Protein AF-A0A845HEV1-F1 (afdb_monomer)

Solvent-accessible surface area (backbone atoms only — not comparable to full-atom values): 7297 Å² total; per-residue (Å²): 130,56,74,66,58,52,51,53,51,25,65,57,34,45,71,43,89,50,61,68,54,17,38,50,17,28,46,55,39,30,73,63,63,46,77,79,41,53,64,61,41,53,51,49,51,68,36,74,89,30,64,89,68,30,21,54,40,42,39,26,48,57,63,48,95,53,80,94,38,49,53,61,38,53,47,44,29,73,75,38,50,71,57,21,24,52,22,26,50,48,36,41,59,76,69,63,50,64,59,55,76,67,37,36,56,52,49,53,52,53,51,56,53,47,67,68,41,97,81,52,58,62,69,60,49,55,58,57,46,67,58,66,112

Sequence (133 aa):
MDDEESFSIALIALKSRDAKIRNQAAIDLMDSCSPMAVAPLVAAIEEVENRGARGTLIYALSGFDCSSRFAQIFRWATEGGFEASCGAISILREQNLKPSKEERAECLVLLSQLRSQTECDDDLIDELSSFIE

Organism: NCBI:txid2692166

Nearest PDB structures (foldseek):
  6veh-assembly1_A  TM=6.385E-01  e=6.163E-02  synthetic construct
  5d08-assembly2_B  TM=7.871E-01  e=6.221E+00  Bacillus subtilis subsp. subtilis str. 168
  7mc4-assembly1_A  TM=6.655E-01  e=5.369E+00  Synechococcus sp. A15-62
  5t8y-assembly2_B  TM=5.728E-01  e=3.625E+00  Bacillus subtilis subsp. subtilis str. 168

Mean predicted aligned error: 3.18 Å

Structure (mmCIF, N/CA/C/O backbone):
data_AF-A0A845HEV1-F1
#
_entry.id   AF-A0A845HEV1-F1
#
loop_
_atom_site.group_PDB
_atom_site.id
_atom_site.type_symbol
_atom_site.label_atom_id
_atom_site.label_alt_id
_atom_site.label_comp_id
_atom_site.label_asym_id
_atom_site.label_entity_id
_atom_site.label_seq_id
_atom_site.pdbx_PDB_ins_code
_atom_site.Cartn_x
_atom_site.Cartn_y
_atom_site.Cartn_z
_atom_site.occupancy
_atom_site.B_iso_or_equiv
_atom_site.auth_seq_id
_atom_site.auth_comp_id
_atom_site.auth_asym_id
_atom_site.auth_atom_id
_atom_site.pdbx_PDB_model_num
ATOM 1 N N . MET A 1 1 ? 12.590 -0.889 -28.523 1.00 61.31 1 MET A N 1
ATOM 2 C CA . MET A 1 1 ? 12.328 -1.616 -27.280 1.00 61.31 1 MET A CA 1
ATOM 3 C C . MET A 1 1 ? 10.890 -2.042 -27.375 1.00 61.31 1 MET A C 1
ATOM 5 O O . MET A 1 1 ? 10.041 -1.181 -27.584 1.00 61.31 1 MET A O 1
ATOM 9 N N . ASP A 1 2 ? 10.659 -3.343 -27.433 1.00 83.62 2 ASP A N 1
ATOM 10 C CA . ASP A 1 2 ? 9.304 -3.876 -27.364 1.00 83.62 2 ASP A CA 1
ATOM 11 C C . ASP A 1 2 ? 8.794 -3.813 -25.910 1.00 83.62 2 ASP A C 1
ATOM 13 O O . ASP A 1 2 ? 9.551 -3.537 -24.967 1.00 83.62 2 ASP A O 1
ATOM 17 N N . ASP A 1 3 ? 7.483 -3.980 -25.735 1.00 83.25 3 ASP A N 1
ATOM 18 C CA . ASP A 1 3 ? 6.836 -3.858 -24.423 1.00 83.25 3 ASP A CA 1
ATOM 19 C C . ASP A 1 3 ? 7.316 -4.957 -23.453 1.00 83.25 3 ASP A C 1
ATOM 21 O O . ASP A 1 3 ? 7.407 -4.737 -22.246 1.00 83.25 3 ASP A O 1
ATOM 25 N N . GLU A 1 4 ? 7.697 -6.125 -23.979 1.00 89.31 4 GLU A N 1
ATOM 26 C CA . GLU A 1 4 ? 8.193 -7.266 -23.202 1.00 89.31 4 GLU A CA 1
ATOM 27 C C . GLU A 1 4 ? 9.608 -7.024 -22.642 1.00 89.31 4 GLU A C 1
ATOM 29 O O . GLU A 1 4 ? 9.879 -7.314 -21.469 1.00 89.31 4 GLU A O 1
ATOM 34 N N . GLU A 1 5 ? 10.505 -6.435 -23.438 1.00 92.00 5 GLU A N 1
ATOM 35 C CA . GLU A 1 5 ? 11.832 -5.999 -23.000 1.00 92.00 5 GLU A CA 1
ATOM 36 C C . GLU A 1 5 ? 11.721 -4.894 -21.942 1.00 92.00 5 GLU A C 1
ATOM 38 O O . GLU A 1 5 ? 12.363 -4.986 -20.893 1.00 92.00 5 GLU A O 1
ATOM 43 N N . SER A 1 6 ? 10.848 -3.900 -22.159 1.00 93.25 6 SER A N 1
ATOM 44 C CA . SER A 1 6 ? 10.589 -2.825 -21.183 1.00 93.25 6 SER A CA 1
ATOM 45 C C . SER A 1 6 ? 10.107 -3.385 -19.843 1.00 93.25 6 SER A C 1
ATOM 47 O O . SER A 1 6 ? 10.642 -3.040 -18.787 1.00 93.25 6 SER A O 1
ATOM 49 N N . PHE A 1 7 ? 9.142 -4.309 -19.882 1.00 95.81 7 PHE A N 1
ATOM 50 C CA . PHE A 1 7 ? 8.609 -4.963 -18.690 1.00 95.81 7 PHE A CA 1
ATOM 51 C C . PHE A 1 7 ? 9.693 -5.748 -17.939 1.00 95.81 7 PHE A C 1
ATOM 53 O O . PHE A 1 7 ? 9.828 -5.641 -16.718 1.00 95.81 7 PHE A O 1
ATOM 60 N N . SER A 1 8 ? 10.523 -6.491 -18.671 1.00 96.81 8 SER A N 1
ATOM 61 C CA . SER A 1 8 ? 11.629 -7.266 -18.101 1.00 96.81 8 SER A CA 1
ATOM 62 C C . SER A 1 8 ? 12.686 -6.374 -17.442 1.00 96.81 8 SER A C 1
ATOM 64 O O . SER A 1 8 ? 13.175 -6.690 -16.354 1.00 96.81 8 SER A O 1
ATOM 66 N N . ILE A 1 9 ? 13.014 -5.235 -18.060 1.00 97.25 9 ILE A N 1
ATOM 67 C CA . ILE A 1 9 ? 13.922 -4.233 -17.489 1.00 97.25 9 ILE A CA 1
ATOM 68 C C . ILE A 1 9 ? 13.340 -3.661 -16.194 1.00 97.25 9 ILE A C 1
ATOM 70 O O . ILE A 1 9 ? 14.057 -3.585 -15.192 1.00 97.25 9 ILE A O 1
ATOM 74 N N . ALA A 1 10 ? 12.048 -3.326 -16.173 1.00 98.00 10 ALA A N 1
ATOM 75 C CA . ALA A 1 10 ? 11.386 -2.812 -14.979 1.00 98.00 10 ALA A CA 1
ATOM 76 C C . ALA A 1 10 ? 11.404 -3.839 -13.828 1.00 98.00 10 ALA A C 1
ATOM 78 O O . ALA A 1 10 ? 11.746 -3.496 -12.696 1.00 98.00 10 ALA A O 1
ATOM 79 N N . LEU A 1 11 ? 11.171 -5.128 -14.106 1.00 98.25 11 LEU A N 1
ATOM 80 C CA . LEU A 1 11 ? 11.286 -6.192 -13.096 1.00 98.25 11 LEU A CA 1
ATOM 81 C C . LEU A 1 11 ? 12.689 -6.296 -12.477 1.00 98.25 11 LEU A C 1
ATOM 83 O O . LEU A 1 11 ? 12.828 -6.590 -11.286 1.00 98.25 11 LEU A O 1
ATOM 87 N N . ILE A 1 12 ? 13.738 -6.073 -13.271 1.00 98.00 12 ILE A N 1
ATOM 88 C CA . ILE A 1 12 ? 15.122 -6.058 -12.780 1.00 98.00 12 ILE A CA 1
ATOM 89 C C . ILE A 1 12 ? 15.368 -4.794 -11.947 1.00 98.00 12 ILE A C 1
ATOM 91 O O . ILE A 1 12 ? 15.906 -4.879 -10.840 1.00 98.00 12 ILE A O 1
ATOM 95 N N . ALA A 1 13 ? 14.947 -3.633 -12.449 1.00 98.19 13 ALA A N 1
ATOM 96 C CA . ALA A 1 13 ? 15.130 -2.336 -11.803 1.00 98.19 13 ALA A CA 1
ATOM 97 C C . ALA A 1 13 ? 14.370 -2.213 -10.469 1.00 98.19 13 ALA A C 1
ATOM 99 O O . ALA A 1 13 ? 14.851 -1.544 -9.552 1.00 98.19 13 ALA A O 1
ATOM 100 N N . LEU A 1 14 ? 13.257 -2.936 -10.305 1.00 98.19 14 LEU A N 1
ATOM 101 C CA . LEU A 1 14 ? 12.502 -3.022 -9.051 1.00 98.19 14 LEU A CA 1
ATOM 102 C C . LEU A 1 14 ? 13.347 -3.559 -7.875 1.00 98.19 14 LEU A C 1
ATOM 104 O O . LEU A 1 14 ? 13.062 -3.282 -6.713 1.00 98.19 14 LEU A O 1
ATOM 108 N N . LYS A 1 15 ? 14.428 -4.293 -8.159 1.00 97.19 15 LYS A N 1
ATOM 109 C CA . LYS A 1 15 ? 15.360 -4.821 -7.146 1.00 97.19 15 LYS A CA 1
ATOM 110 C C . LYS A 1 15 ? 16.510 -3.861 -6.822 1.00 97.19 15 LYS A C 1
ATOM 112 O O . LYS A 1 15 ? 17.428 -4.221 -6.085 1.00 97.19 15 LYS A O 1
ATOM 117 N N . SER A 1 16 ? 16.505 -2.656 -7.391 1.00 97.25 16 SER A N 1
ATOM 118 C CA . SER A 1 16 ? 17.551 -1.666 -7.151 1.00 97.25 16 SER A CA 1
ATOM 119 C C . SER A 1 16 ? 17.556 -1.185 -5.698 1.00 97.25 16 SER A C 1
ATOM 121 O O . SER A 1 16 ? 16.513 -0.921 -5.093 1.00 97.25 16 SER A O 1
ATOM 123 N N . ARG A 1 17 ? 18.766 -0.998 -5.157 1.00 95.12 17 ARG A N 1
ATOM 124 C CA . ARG A 1 17 ? 18.979 -0.320 -3.868 1.00 95.12 17 ARG A CA 1
ATOM 125 C C . ARG A 1 17 ? 18.720 1.183 -3.953 1.00 95.12 17 ARG A C 1
ATOM 127 O O . ARG A 1 17 ? 18.468 1.812 -2.931 1.00 95.12 17 ARG A O 1
ATOM 134 N N . ASP A 1 18 ? 18.783 1.756 -5.154 1.00 96.62 18 ASP A N 1
ATOM 135 C CA . ASP A 1 18 ? 18.407 3.146 -5.376 1.00 96.62 18 ASP A CA 1
ATOM 136 C C . ASP A 1 18 ? 16.880 3.254 -5.444 1.00 96.62 18 ASP A C 1
ATOM 138 O O . ASP A 1 18 ? 16.244 2.753 -6.377 1.00 96.62 18 ASP A O 1
ATOM 142 N N . ALA A 1 19 ? 16.303 3.935 -4.453 1.00 95.81 19 ALA A N 1
ATOM 143 C CA . ALA A 1 19 ? 14.867 4.151 -4.361 1.00 95.81 19 ALA A CA 1
ATOM 144 C C . ALA A 1 19 ? 14.294 4.872 -5.586 1.00 95.81 19 ALA A C 1
ATOM 146 O O . ALA A 1 19 ? 13.174 4.572 -5.973 1.00 95.81 19 ALA A O 1
ATOM 147 N N . LYS A 1 20 ? 15.043 5.765 -6.248 1.00 96.88 20 LYS A N 1
ATOM 148 C CA . LYS A 1 20 ? 14.554 6.458 -7.451 1.00 96.88 20 LYS A CA 1
ATOM 149 C C . LYS A 1 20 ? 14.383 5.495 -8.618 1.00 96.88 20 LYS A C 1
ATOM 151 O O . LYS A 1 20 ? 13.350 5.520 -9.277 1.00 96.88 20 LYS A O 1
ATOM 156 N N . ILE A 1 21 ? 15.374 4.629 -8.838 1.00 98.12 21 ILE A N 1
ATOM 157 C CA . ILE A 1 21 ? 15.330 3.602 -9.891 1.00 98.12 21 ILE A CA 1
ATOM 158 C C . ILE A 1 21 ? 14.185 2.628 -9.615 1.00 98.12 21 ILE A C 1
ATOM 160 O O . ILE A 1 21 ? 13.399 2.326 -10.507 1.00 98.12 21 ILE A O 1
ATOM 164 N N . ARG A 1 22 ? 14.065 2.174 -8.366 1.00 98.12 22 ARG A N 1
A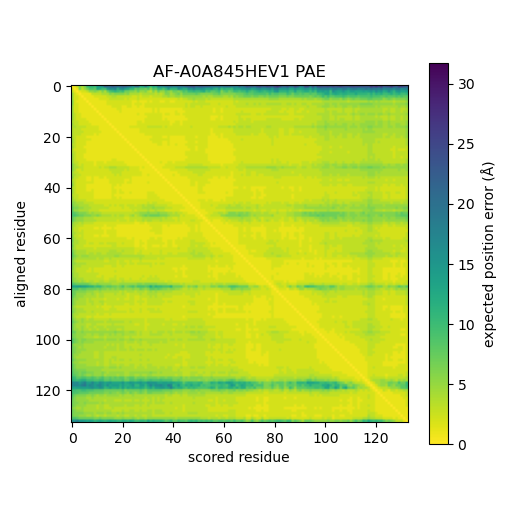TOM 165 C CA . ARG A 1 22 ? 13.006 1.254 -7.958 1.00 98.12 22 ARG A CA 1
ATOM 166 C C . ARG A 1 22 ? 11.610 1.877 -8.076 1.00 98.12 22 ARG A C 1
ATOM 168 O O . ARG A 1 22 ? 10.688 1.209 -8.531 1.00 98.12 22 ARG A O 1
ATOM 175 N N . ASN A 1 23 ? 11.453 3.140 -7.686 1.00 97.69 23 ASN A N 1
ATOM 176 C CA . ASN A 1 23 ? 10.186 3.861 -7.791 1.00 97.69 23 ASN A CA 1
ATOM 177 C C . ASN A 1 23 ? 9.776 4.043 -9.253 1.00 97.69 23 ASN A C 1
ATOM 179 O O . ASN A 1 23 ? 8.626 3.776 -9.579 1.00 97.69 23 ASN A O 1
ATOM 183 N N . GLN A 1 24 ? 10.710 4.426 -10.132 1.00 98.25 24 GLN A N 1
ATOM 184 C CA . GLN A 1 24 ? 10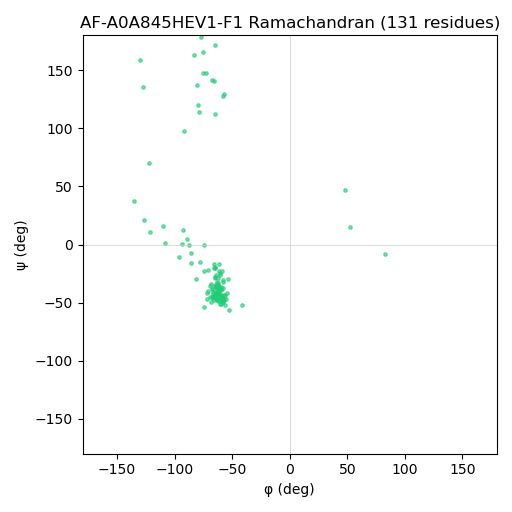.431 4.514 -11.566 1.00 98.25 24 GLN A CA 1
ATOM 185 C C . GLN A 1 24 ? 10.001 3.156 -12.125 1.00 98.25 24 GLN A C 1
ATOM 187 O O . GLN A 1 24 ? 8.973 3.069 -12.782 1.00 98.25 24 GLN A O 1
ATOM 192 N N . ALA A 1 25 ? 10.716 2.087 -11.770 1.00 98.44 25 ALA A N 1
ATOM 193 C CA . ALA A 1 25 ? 10.363 0.737 -12.188 1.00 98.44 25 ALA A CA 1
ATOM 194 C C . ALA A 1 25 ? 8.951 0.323 -11.742 1.00 98.44 25 ALA A C 1
ATOM 196 O O . ALA A 1 25 ? 8.243 -0.346 -12.485 1.00 98.44 25 ALA A O 1
ATOM 197 N N . ALA A 1 26 ? 8.519 0.721 -10.543 1.00 98.38 26 ALA A N 1
ATOM 198 C CA . ALA A 1 26 ? 7.168 0.435 -10.070 1.00 98.38 26 ALA A CA 1
ATOM 199 C C . ALA A 1 26 ? 6.090 1.169 -10.882 1.00 98.38 26 ALA A C 1
ATOM 201 O O . ALA A 1 26 ? 5.051 0.577 -11.168 1.00 98.38 26 ALA A O 1
ATOM 202 N N . ILE A 1 27 ? 6.351 2.415 -11.289 1.00 98.12 27 ILE A N 1
ATOM 203 C CA . ILE A 1 27 ? 5.463 3.167 -12.186 1.00 98.12 27 ILE A CA 1
ATOM 204 C C . ILE A 1 27 ? 5.427 2.524 -13.575 1.00 98.12 27 ILE A C 1
ATOM 206 O O . ILE A 1 27 ? 4.345 2.260 -14.081 1.00 98.12 27 ILE A O 1
ATOM 210 N N . ASP A 1 28 ? 6.581 2.165 -14.143 1.00 97.75 28 ASP A N 1
ATOM 211 C CA . ASP A 1 28 ? 6.645 1.502 -15.453 1.00 97.75 28 ASP A CA 1
ATOM 212 C C . ASP A 1 28 ? 5.870 0.165 -15.446 1.00 97.75 28 ASP A C 1
ATOM 214 O O . ASP A 1 28 ? 5.175 -0.184 -16.401 1.00 97.75 28 ASP A O 1
ATOM 218 N N . LEU A 1 29 ? 5.947 -0.585 -14.338 1.00 98.31 29 LEU A N 1
ATOM 219 C CA . LEU A 1 29 ? 5.169 -1.809 -14.144 1.00 98.31 29 LEU A CA 1
ATOM 220 C C . LEU A 1 29 ? 3.666 -1.529 -14.034 1.00 98.31 29 LEU A C 1
ATOM 222 O O . LEU A 1 29 ? 2.884 -2.283 -14.611 1.00 98.31 29 LEU A O 1
ATOM 226 N N . MET A 1 30 ? 3.257 -0.474 -13.328 1.00 97.12 30 MET A N 1
ATOM 227 C CA . MET A 1 30 ? 1.857 -0.041 -13.255 1.00 97.12 30 MET A CA 1
ATOM 228 C C . MET A 1 30 ? 1.316 0.322 -14.644 1.00 97.12 30 MET A C 1
ATOM 230 O O . MET A 1 30 ? 0.277 -0.200 -15.042 1.00 97.12 30 MET A O 1
ATOM 234 N N . ASP A 1 31 ? 2.056 1.129 -15.407 1.00 96.56 31 ASP A N 1
ATOM 235 C CA . ASP A 1 31 ? 1.680 1.579 -16.753 1.00 96.56 31 ASP A CA 1
ATOM 236 C C . ASP A 1 31 ? 1.584 0.421 -17.759 1.00 96.56 31 ASP A C 1
ATOM 238 O O . ASP A 1 31 ? 0.815 0.484 -18.719 1.00 96.56 31 ASP A O 1
ATOM 242 N N . SER A 1 32 ? 2.319 -0.672 -17.523 1.00 95.25 32 SER A N 1
ATOM 243 C CA . SER A 1 32 ? 2.211 -1.886 -18.339 1.00 95.25 32 SER A CA 1
ATOM 244 C C . SER A 1 32 ? 0.853 -2.590 -18.214 1.00 95.25 32 SER A C 1
ATOM 246 O O . SER A 1 32 ? 0.523 -3.426 -19.057 1.00 95.25 32 SER A O 1
ATOM 248 N N . CYS A 1 33 ? 0.090 -2.319 -17.143 1.00 93.25 33 CYS A N 1
ATOM 249 C CA . CYS A 1 33 ? -1.167 -2.991 -16.790 1.00 93.25 33 CYS A CA 1
ATOM 250 C C . CYS A 1 33 ? -1.077 -4.533 -16.739 1.00 93.25 33 CYS A C 1
ATOM 252 O O . CYS A 1 33 ? -2.099 -5.226 -16.742 1.00 93.25 33 CYS A O 1
ATOM 254 N N . SER A 1 34 ? 0.133 -5.100 -16.702 1.00 95.62 34 SER A N 1
ATOM 255 C CA . SER A 1 34 ? 0.332 -6.545 -16.727 1.00 95.62 34 SER A CA 1
ATOM 256 C C . SER A 1 34 ? 0.102 -7.13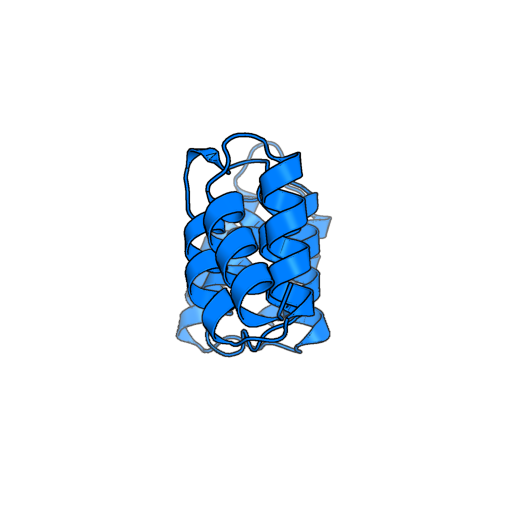4 -15.335 1.00 95.62 34 SER A C 1
ATOM 258 O O . SER A 1 34 ? 0.858 -6.822 -14.412 1.00 95.62 34 SER A O 1
ATOM 260 N N . PRO A 1 35 ? -0.857 -8.061 -15.144 1.00 94.94 35 PRO A N 1
ATOM 261 C CA . PRO A 1 35 ? -1.114 -8.663 -13.832 1.00 94.94 35 PRO A CA 1
ATOM 262 C C . PRO A 1 35 ? 0.100 -9.429 -13.279 1.00 94.94 35 PRO A C 1
ATOM 264 O O . PRO A 1 35 ? 0.185 -9.679 -12.076 1.00 94.94 35 PRO A O 1
ATOM 267 N N . MET A 1 36 ? 1.079 -9.762 -14.129 1.00 96.19 36 MET A N 1
ATOM 268 C CA . MET A 1 36 ? 2.34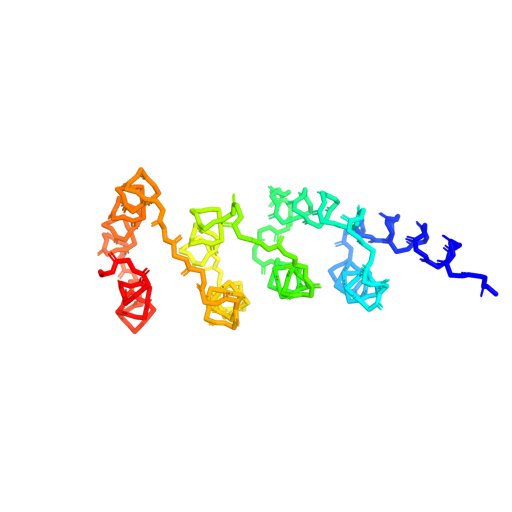6 -10.363 -13.710 1.00 96.19 36 MET A CA 1
ATOM 269 C C . MET A 1 36 ? 3.205 -9.427 -12.845 1.00 96.19 36 MET A C 1
ATOM 271 O O . MET A 1 36 ? 4.099 -9.914 -12.157 1.00 96.19 36 MET A O 1
ATOM 275 N N . ALA A 1 37 ? 2.937 -8.117 -12.838 1.00 97.69 37 ALA A N 1
ATOM 276 C CA . ALA A 1 37 ? 3.630 -7.142 -11.997 1.00 97.69 37 ALA A CA 1
ATOM 277 C C . ALA A 1 37 ? 3.220 -7.204 -10.517 1.00 97.69 37 ALA A C 1
ATOM 279 O O . ALA A 1 37 ? 4.009 -6.813 -9.657 1.00 97.69 37 ALA A O 1
ATOM 280 N N . VAL A 1 38 ? 2.030 -7.731 -10.199 1.00 97.62 38 VAL A N 1
ATOM 281 C CA . VAL A 1 38 ? 1.490 -7.719 -8.829 1.00 97.62 38 VAL A CA 1
ATOM 282 C C . VAL A 1 38 ? 2.412 -8.451 -7.859 1.00 97.62 38 VAL A C 1
ATOM 284 O O . VAL A 1 38 ? 2.779 -7.902 -6.826 1.00 97.62 38 VAL A O 1
ATOM 287 N N . ALA A 1 39 ? 2.815 -9.684 -8.174 1.00 97.31 39 ALA A N 1
ATOM 288 C CA . ALA A 1 39 ? 3.653 -10.467 -7.266 1.00 97.31 39 ALA A CA 1
ATOM 289 C C . ALA A 1 39 ? 5.048 -9.836 -7.034 1.00 97.31 39 ALA A C 1
ATOM 291 O O . ALA A 1 39 ? 5.442 -9.715 -5.874 1.00 97.31 39 ALA A O 1
ATOM 292 N N . PRO A 1 40 ? 5.777 -9.372 -8.070 1.00 98.06 40 PRO A N 1
ATOM 293 C CA . PRO A 1 40 ? 7.008 -8.600 -7.898 1.00 98.06 40 PRO A CA 1
ATOM 294 C C . PRO A 1 40 ? 6.841 -7.321 -7.069 1.00 98.06 40 PRO A C 1
ATOM 296 O O . PRO A 1 40 ? 7.673 -7.059 -6.202 1.00 98.06 40 PRO A O 1
ATOM 299 N N . LEU A 1 41 ? 5.775 -6.546 -7.300 1.00 98.31 41 LEU A N 1
ATOM 300 C CA . LEU A 1 41 ? 5.489 -5.326 -6.537 1.00 98.31 41 LEU A CA 1
ATOM 301 C C . LEU A 1 41 ? 5.241 -5.639 -5.061 1.00 98.31 41 LEU A C 1
ATOM 303 O O . LEU A 1 41 ? 5.862 -5.027 -4.197 1.00 98.31 41 LEU A O 1
ATOM 307 N N . VAL A 1 42 ? 4.399 -6.635 -4.769 1.00 97.75 42 VAL A N 1
ATOM 308 C CA . VAL A 1 42 ? 4.130 -7.091 -3.396 1.00 97.75 42 VAL A CA 1
ATOM 309 C C . VAL A 1 42 ? 5.421 -7.530 -2.710 1.00 97.75 42 VAL A C 1
ATOM 311 O O . VAL A 1 42 ? 5.688 -7.085 -1.598 1.00 97.75 42 VAL A O 1
ATOM 314 N N . ALA A 1 43 ? 6.253 -8.332 -3.383 1.00 97.69 43 ALA A N 1
ATOM 315 C CA . ALA A 1 43 ? 7.539 -8.751 -2.832 1.00 97.69 43 ALA A CA 1
ATOM 316 C C . ALA A 1 43 ? 8.412 -7.536 -2.484 1.00 97.69 43 ALA A C 1
ATOM 318 O O . ALA A 1 43 ? 8.895 -7.431 -1.362 1.00 97.69 43 ALA A O 1
ATOM 319 N N . ALA A 1 44 ? 8.531 -6.563 -3.393 1.00 97.62 44 ALA A N 1
ATOM 320 C CA . ALA A 1 44 ? 9.308 -5.350 -3.155 1.00 97.62 44 ALA A CA 1
ATOM 321 C C . ALA A 1 44 ? 8.770 -4.494 -1.988 1.00 97.62 44 ALA A C 1
ATOM 323 O O . ALA A 1 44 ? 9.564 -3.861 -1.293 1.00 97.62 44 ALA A O 1
ATOM 324 N N . ILE A 1 45 ? 7.454 -4.460 -1.754 1.00 96.88 45 ILE A N 1
ATOM 325 C CA . ILE A 1 45 ? 6.839 -3.747 -0.617 1.00 96.88 45 ILE A CA 1
ATOM 326 C C . ILE A 1 45 ? 7.187 -4.416 0.721 1.00 96.88 45 ILE A C 1
ATOM 328 O O . ILE A 1 45 ? 7.322 -3.729 1.741 1.00 96.88 45 ILE A O 1
ATOM 332 N N . GLU A 1 46 ? 7.313 -5.744 0.720 1.00 95.06 46 GLU A N 1
ATOM 333 C CA . GLU A 1 46 ? 7.600 -6.554 1.907 1.00 95.06 46 GLU A CA 1
ATOM 334 C C . GLU A 1 46 ? 9.098 -6.671 2.227 1.00 95.06 46 GLU A C 1
ATOM 336 O O . GLU A 1 46 ? 9.446 -6.995 3.366 1.00 95.06 46 GLU A O 1
ATOM 341 N N . GLU A 1 47 ? 9.983 -6.338 1.280 1.00 95.31 47 GLU A N 1
ATOM 342 C CA . GLU A 1 47 ? 11.429 -6.277 1.522 1.00 95.31 47 GLU A CA 1
ATOM 343 C C . GLU A 1 47 ? 11.772 -5.294 2.652 1.00 95.31 47 GLU A C 1
ATOM 345 O O . GLU A 1 47 ? 11.388 -4.116 2.651 1.00 95.31 47 GLU A O 1
ATOM 350 N N . VAL A 1 48 ? 12.544 -5.773 3.629 1.00 92.06 48 VAL A N 1
ATOM 351 C CA . VAL A 1 48 ? 12.873 -5.024 4.852 1.00 92.06 48 VAL A CA 1
ATOM 352 C C . VAL A 1 48 ? 13.678 -3.766 4.534 1.00 92.06 48 VAL A C 1
ATOM 354 O O . VAL A 1 48 ? 13.473 -2.726 5.159 1.00 92.06 48 VAL A O 1
ATOM 357 N N . GLU A 1 49 ? 14.553 -3.835 3.537 1.00 92.06 49 GLU A N 1
ATOM 358 C CA . GLU A 1 49 ? 15.387 -2.736 3.055 1.00 92.06 49 GLU A CA 1
ATOM 359 C C . GLU A 1 49 ? 14.570 -1.595 2.438 1.00 92.06 49 GLU A C 1
ATOM 361 O O . GLU A 1 49 ? 15.054 -0.466 2.364 1.00 92.06 49 GLU A O 1
ATOM 366 N N . ASN A 1 50 ? 13.328 -1.866 2.026 1.00 92.12 50 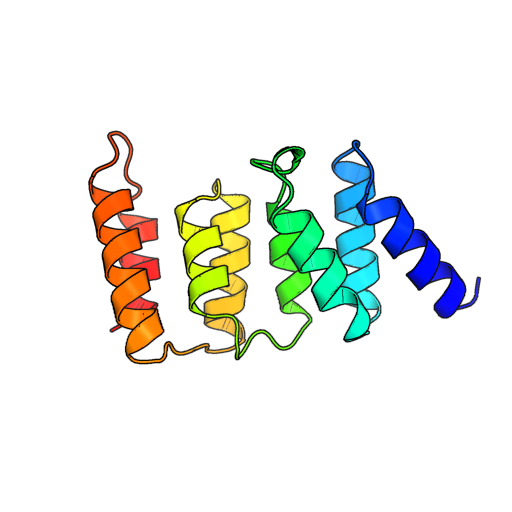ASN A N 1
ATOM 367 C CA . ASN A 1 50 ? 12.429 -0.870 1.448 1.00 92.12 50 ASN A CA 1
ATOM 368 C C . ASN A 1 50 ? 11.507 -0.224 2.494 1.00 92.12 50 ASN A C 1
ATOM 370 O O . ASN A 1 50 ? 10.709 0.657 2.154 1.00 92.12 50 ASN A O 1
ATOM 374 N N . ARG A 1 51 ? 11.611 -0.608 3.776 1.00 86.50 51 ARG A N 1
ATOM 375 C CA . ARG A 1 51 ? 10.871 0.046 4.865 1.00 86.50 51 ARG A CA 1
ATOM 376 C C . ARG A 1 51 ? 11.203 1.540 4.898 1.00 86.50 51 ARG A C 1
ATOM 378 O O . ARG A 1 51 ? 12.362 1.936 4.872 1.00 86.50 51 ARG A O 1
ATOM 385 N N . GLY A 1 52 ? 10.166 2.375 4.919 1.00 85.62 52 GLY A N 1
ATOM 386 C CA . GLY A 1 52 ? 10.292 3.836 4.824 1.00 85.62 52 GLY A CA 1
ATOM 387 C C . GLY A 1 52 ? 10.421 4.393 3.398 1.00 85.62 52 GLY A C 1
ATOM 388 O O . GLY A 1 52 ? 10.318 5.598 3.224 1.00 85.62 52 GLY A O 1
ATOM 389 N N . ALA A 1 53 ? 10.576 3.545 2.374 1.00 91.25 53 ALA A N 1
ATOM 390 C CA . ALA A 1 53 ? 10.674 3.944 0.964 1.00 91.25 53 ALA A CA 1
ATOM 391 C C . ALA A 1 53 ? 9.810 3.051 0.050 1.00 91.25 53 ALA A C 1
ATOM 393 O O . ALA A 1 53 ? 10.214 2.692 -1.062 1.00 91.25 53 ALA A O 1
ATOM 394 N N . ARG A 1 54 ? 8.628 2.664 0.553 1.00 94.50 54 ARG A N 1
ATOM 395 C CA . ARG A 1 54 ? 7.656 1.780 -0.116 1.00 94.50 54 ARG A CA 1
ATOM 396 C C . ARG A 1 54 ? 6.385 2.489 -0.599 1.00 94.50 54 ARG A C 1
ATOM 398 O O . ARG A 1 54 ? 5.524 1.831 -1.166 1.00 94.50 54 ARG A O 1
ATOM 405 N N . GLY A 1 55 ? 6.269 3.807 -0.407 1.00 95.25 55 GLY A N 1
ATOM 406 C CA . GLY A 1 55 ? 5.083 4.587 -0.788 1.00 95.25 55 GLY A CA 1
ATOM 407 C C . GLY A 1 55 ? 4.729 4.450 -2.269 1.00 95.25 55 GLY A C 1
ATOM 408 O O . GLY A 1 55 ? 3.623 4.041 -2.602 1.00 95.25 55 GLY A O 1
ATOM 409 N N . THR A 1 56 ? 5.697 4.677 -3.162 1.00 96.44 56 THR A N 1
ATOM 410 C CA . THR A 1 56 ? 5.492 4.511 -4.612 1.00 96.44 56 THR A CA 1
ATOM 411 C C . THR A 1 56 ? 5.202 3.066 -5.011 1.00 96.44 56 THR A C 1
ATOM 413 O O . THR A 1 56 ? 4.394 2.835 -5.902 1.00 96.44 56 THR A O 1
ATOM 416 N N . LEU A 1 57 ? 5.821 2.089 -4.340 1.00 97.69 57 LEU A N 1
ATOM 417 C CA . LEU A 1 57 ? 5.561 0.671 -4.601 1.00 97.69 57 LEU A CA 1
ATOM 418 C C . LEU A 1 57 ? 4.104 0.307 -4.287 1.00 97.69 57 LEU A C 1
ATOM 420 O O . LEU A 1 57 ? 3.454 -0.376 -5.071 1.00 97.69 57 LEU A O 1
ATOM 424 N N . ILE A 1 58 ? 3.596 0.793 -3.151 1.00 97.94 58 ILE A N 1
ATOM 425 C CA . ILE A 1 58 ? 2.197 0.622 -2.757 1.00 97.94 58 ILE A CA 1
ATOM 426 C C . ILE A 1 58 ? 1.298 1.373 -3.734 1.00 97.94 58 ILE A C 1
ATOM 428 O O . ILE A 1 58 ? 0.365 0.782 -4.249 1.00 97.94 58 ILE A O 1
ATOM 432 N N . TYR A 1 59 ? 1.593 2.635 -4.053 1.00 96.75 59 TYR A N 1
ATOM 433 C CA . TYR A 1 59 ? 0.809 3.397 -5.026 1.00 96.75 59 TYR A CA 1
ATOM 434 C C . TYR A 1 59 ? 0.696 2.673 -6.376 1.00 96.75 59 TYR A C 1
ATOM 436 O O . TYR A 1 59 ? -0.396 2.598 -6.927 1.00 96.75 59 TYR A O 1
ATOM 444 N N . ALA A 1 60 ? 1.777 2.063 -6.871 1.00 97.75 60 ALA A N 1
ATOM 445 C CA . ALA A 1 60 ? 1.757 1.292 -8.113 1.00 97.75 60 ALA A CA 1
ATOM 446 C C . ALA A 1 60 ? 0.749 0.127 -8.087 1.00 97.75 60 ALA A C 1
ATOM 448 O O . ALA A 1 60 ? 0.168 -0.203 -9.119 1.00 97.75 60 ALA A O 1
ATOM 449 N N . LEU A 1 61 ? 0.476 -0.465 -6.914 1.00 97.62 61 LEU A N 1
ATOM 450 C CA . LEU A 1 61 ? -0.545 -1.508 -6.780 1.00 97.62 61 LEU A CA 1
ATOM 451 C C . LEU A 1 61 ? -1.973 -1.013 -7.066 1.00 97.62 61 LEU A C 1
ATOM 453 O O . LEU A 1 61 ? -2.831 -1.833 -7.387 1.00 97.62 61 LEU A O 1
ATOM 457 N N . SER A 1 62 ? -2.231 0.300 -7.022 1.00 95.25 62 SER A N 1
ATOM 458 C CA . SER A 1 62 ? -3.541 0.875 -7.375 1.00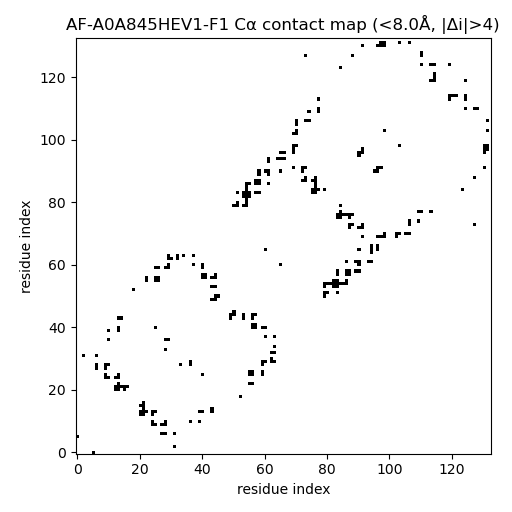 95.25 62 SER A CA 1
ATOM 459 C C . SER A 1 62 ? -3.956 0.587 -8.818 1.00 95.25 62 SER A C 1
ATOM 461 O O . SER A 1 62 ? -5.152 0.478 -9.087 1.00 95.25 62 SER A O 1
ATOM 463 N N . GLY A 1 63 ? -2.989 0.373 -9.721 1.00 95.62 63 GLY A N 1
ATOM 464 C CA . GLY A 1 63 ? -3.239 -0.020 -11.109 1.00 95.62 63 GLY A CA 1
ATOM 465 C C . GLY A 1 63 ? -3.674 -1.478 -11.300 1.00 95.62 63 GLY A C 1
ATOM 466 O O . GLY A 1 63 ? -3.906 -1.891 -12.434 1.00 95.62 63 GLY A O 1
ATOM 467 N N . PHE A 1 64 ? -3.789 -2.271 -10.229 1.00 96.88 64 PHE A N 1
ATOM 468 C CA . PHE A 1 64 ? -4.104 -3.701 -10.299 1.00 96.88 64 PHE A CA 1
ATOM 469 C C . PHE A 1 64 ? -5.245 -4.096 -9.363 1.00 96.88 64 PHE A C 1
ATOM 471 O O . PHE A 1 64 ? -5.498 -3.437 -8.359 1.00 96.88 64 PHE A O 1
ATOM 478 N N . ASP A 1 65 ? -5.891 -5.229 -9.648 1.00 95.19 65 ASP A N 1
ATOM 479 C CA . ASP A 1 65 ? -6.908 -5.803 -8.763 1.00 95.19 65 ASP A CA 1
ATOM 480 C C . ASP A 1 65 ? -6.294 -6.241 -7.423 1.00 95.19 65 ASP A C 1
ATOM 482 O O . ASP A 1 65 ? -5.512 -7.195 -7.347 1.00 95.19 65 ASP A O 1
ATOM 486 N N . CYS A 1 66 ? -6.671 -5.532 -6.360 1.00 95.75 66 CYS A N 1
ATOM 487 C CA . CYS A 1 66 ? -6.257 -5.811 -4.994 1.00 95.75 66 CYS A CA 1
ATOM 488 C C . CYS A 1 66 ? -7.395 -6.351 -4.114 1.00 95.75 66 CYS A C 1
ATOM 490 O O . CYS A 1 66 ? -7.257 -6.387 -2.889 1.00 95.75 66 CYS A O 1
ATOM 492 N N . SER A 1 67 ? -8.502 -6.807 -4.710 1.00 93.81 67 SER A N 1
ATOM 493 C CA . SER A 1 67 ? -9.701 -7.264 -3.991 1.00 93.81 67 SER A CA 1
ATOM 494 C C . SER A 1 67 ? -9.444 -8.341 -2.934 1.00 93.81 67 SER A C 1
ATOM 496 O O . SER A 1 67 ? -10.129 -8.380 -1.917 1.00 93.81 67 SER A O 1
ATOM 498 N N . SER A 1 68 ? -8.421 -9.178 -3.120 1.00 94.62 68 SER A N 1
ATOM 499 C CA . SER A 1 68 ? -8.052 -10.247 -2.186 1.00 94.62 68 SER A CA 1
ATOM 500 C C . SER A 1 68 ? -6.988 -9.851 -1.149 1.00 94.62 68 SER A C 1
ATOM 502 O O . SER A 1 68 ? -6.361 -10.734 -0.562 1.00 94.62 68 SER A O 1
ATOM 504 N N . ARG A 1 69 ? -6.674 -8.557 -1.003 1.00 96.31 69 ARG A N 1
ATOM 505 C CA . ARG A 1 69 ? -5.517 -8.068 -0.226 1.00 96.31 69 ARG A CA 1
ATOM 506 C C . ARG A 1 69 ? -5.887 -7.027 0.826 1.00 96.31 69 ARG A C 1
ATOM 508 O O . ARG A 1 69 ? -5.004 -6.289 1.261 1.00 96.31 69 ARG A O 1
ATOM 515 N N . PHE A 1 70 ? -7.151 -6.959 1.250 1.00 97.88 70 PHE A N 1
ATOM 516 C CA . PHE A 1 70 ? -7.623 -5.905 2.150 1.00 97.88 70 PHE A CA 1
ATOM 517 C C . PHE A 1 70 ? -6.753 -5.801 3.408 1.00 97.88 70 PHE A C 1
ATOM 519 O O . PHE A 1 70 ? -6.165 -4.749 3.652 1.00 97.88 70 PHE A O 1
ATOM 526 N N . ALA A 1 71 ? -6.594 -6.893 4.169 1.00 97.31 71 ALA A N 1
ATOM 527 C CA . ALA A 1 71 ? -5.801 -6.858 5.406 1.00 97.31 71 ALA A CA 1
ATOM 528 C C . ALA A 1 71 ? -4.322 -6.516 5.160 1.00 97.31 71 ALA A C 1
ATOM 530 O O . ALA A 1 71 ? -3.697 -5.821 5.960 1.00 97.31 71 ALA A O 1
ATOM 531 N N . GLN A 1 72 ? -3.760 -6.961 4.032 1.00 97.06 72 GLN A N 1
ATOM 532 C CA . GLN A 1 72 ? -2.374 -6.672 3.668 1.00 97.06 72 GLN A CA 1
ATOM 533 C C . GLN A 1 72 ? -2.172 -5.176 3.379 1.00 97.06 72 GLN A C 1
ATOM 535 O O . GLN A 1 72 ? -1.237 -4.571 3.901 1.00 97.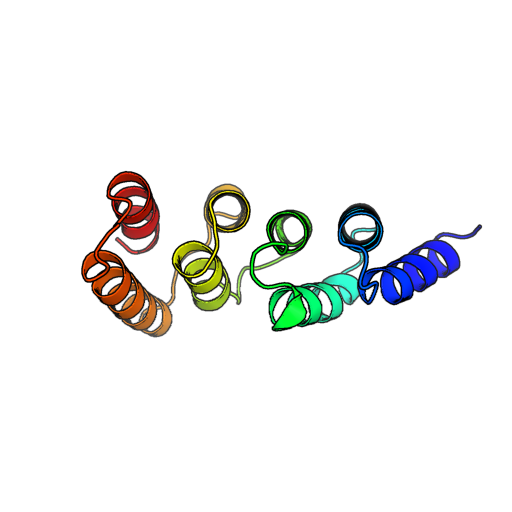06 72 GLN A O 1
ATOM 540 N N . ILE A 1 73 ? -3.078 -4.565 2.610 1.00 97.81 73 ILE A N 1
ATOM 541 C CA . ILE A 1 73 ? -3.051 -3.128 2.308 1.00 97.81 73 ILE A CA 1
ATOM 542 C C . ILE A 1 73 ? -3.277 -2.308 3.574 1.00 97.81 73 ILE A C 1
ATOM 544 O O . ILE A 1 73 ? -2.540 -1.357 3.832 1.00 97.81 73 ILE A O 1
ATOM 548 N N . PHE A 1 74 ? -4.244 -2.711 4.397 1.00 97.81 74 PHE A N 1
ATOM 549 C CA . PHE A 1 74 ? -4.521 -2.070 5.676 1.00 97.81 74 PHE A CA 1
ATOM 550 C C . PHE A 1 74 ? -3.282 -2.065 6.579 1.00 97.81 74 PHE A C 1
ATOM 552 O O . PHE A 1 74 ? -2.902 -1.027 7.118 1.00 97.81 74 PHE A O 1
ATOM 559 N N . ARG A 1 75 ? -2.581 -3.201 6.675 1.00 96.69 75 ARG A N 1
ATOM 560 C CA . ARG A 1 75 ? -1.322 -3.310 7.422 1.00 96.69 75 ARG A CA 1
ATOM 561 C C . ARG A 1 75 ? -0.243 -2.373 6.885 1.00 96.69 75 ARG A C 1
ATOM 563 O O . ARG A 1 75 ? 0.452 -1.721 7.664 1.00 96.69 75 ARG A O 1
ATOM 570 N N . TRP A 1 76 ? -0.091 -2.269 5.566 1.00 95.88 76 TRP A N 1
ATOM 571 C CA . TRP A 1 76 ? 0.865 -1.326 4.984 1.00 95.88 76 TRP A CA 1
ATOM 572 C C . TRP A 1 76 ? 0.529 0.128 5.308 1.00 95.88 76 TRP A C 1
ATOM 574 O O . TRP A 1 76 ? 1.461 0.916 5.486 1.00 95.88 76 TRP A O 1
ATOM 584 N N . ALA A 1 77 ? -0.760 0.457 5.447 1.00 95.62 77 ALA A N 1
ATOM 585 C CA . ALA A 1 77 ? -1.200 1.775 5.880 1.00 95.62 77 ALA A CA 1
ATOM 586 C C . ALA A 1 77 ? -0.829 2.077 7.338 1.00 95.62 77 ALA A C 1
ATOM 588 O O . ALA A 1 77 ? -0.428 3.200 7.633 1.00 95.62 77 ALA A O 1
ATOM 589 N N . THR A 1 78 ? -0.920 1.085 8.232 1.00 93.56 78 THR A N 1
ATOM 590 C CA . THR A 1 78 ? -0.621 1.250 9.668 1.00 93.56 78 THR A CA 1
ATOM 591 C C . THR A 1 78 ? 0.867 1.181 10.007 1.00 93.56 78 THR A C 1
ATOM 593 O O . THR A 1 78 ? 1.306 1.762 10.990 1.00 93.56 78 THR A O 1
ATOM 596 N N . GLU A 1 79 ? 1.653 0.429 9.235 1.00 89.19 79 GLU A N 1
ATOM 597 C CA . GLU A 1 79 ? 3.094 0.243 9.475 1.00 89.19 79 GLU A CA 1
ATOM 598 C C . GLU A 1 79 ? 3.971 1.189 8.640 1.00 89.19 79 GLU A C 1
ATOM 600 O O . GLU A 1 79 ? 5.197 1.208 8.769 1.00 89.19 79 GLU A O 1
ATOM 605 N N . GLY A 1 80 ? 3.372 1.873 7.668 1.00 81.81 80 GLY A N 1
ATOM 606 C CA . GLY A 1 80 ? 4.057 2.778 6.759 1.00 81.81 80 GLY A CA 1
ATOM 607 C C . GLY A 1 80 ? 4.258 4.175 7.343 1.00 81.81 80 GLY A C 1
ATOM 608 O O . GLY A 1 80 ? 3.595 4.569 8.291 1.00 81.81 80 GLY A O 1
ATOM 609 N N . GLY A 1 81 ? 5.168 4.945 6.740 1.00 88.44 81 GLY A N 1
ATOM 610 C CA . GLY A 1 81 ? 5.137 6.404 6.879 1.00 88.44 81 GLY A CA 1
ATOM 611 C C . GLY A 1 81 ? 4.044 7.016 5.995 1.00 88.44 81 GLY A C 1
ATOM 612 O O . GLY A 1 81 ? 3.422 6.305 5.205 1.00 88.44 81 GLY A O 1
ATOM 613 N N . PHE A 1 82 ? 3.890 8.341 6.058 1.00 89.81 82 PHE A N 1
ATOM 614 C CA . PHE A 1 82 ? 2.845 9.104 5.359 1.00 89.81 82 PHE A CA 1
ATOM 615 C C . PHE A 1 82 ? 2.569 8.644 3.915 1.00 89.81 82 PHE A C 1
ATOM 617 O O . PHE A 1 82 ? 1.437 8.316 3.579 1.00 89.81 82 PHE A O 1
ATOM 624 N N . GLU A 1 83 ? 3.598 8.532 3.065 1.00 91.94 83 GLU A N 1
ATOM 625 C CA . GLU A 1 83 ? 3.416 8.133 1.658 1.00 91.94 83 GLU A CA 1
ATOM 626 C C . GLU A 1 83 ? 2.849 6.714 1.494 1.00 91.94 83 GLU A C 1
ATOM 628 O O . GLU A 1 83 ? 2.048 6.459 0.596 1.00 91.94 83 GLU A O 1
ATOM 633 N N . ALA A 1 84 ? 3.265 5.780 2.351 1.00 93.94 84 ALA A N 1
ATOM 634 C CA . ALA A 1 84 ? 2.768 4.408 2.328 1.00 93.94 84 ALA A CA 1
ATOM 635 C C . ALA A 1 84 ? 1.314 4.341 2.807 1.00 93.94 84 ALA A C 1
ATOM 637 O O . ALA A 1 84 ? 0.513 3.636 2.195 1.00 93.94 84 ALA A O 1
ATOM 638 N N . SER A 1 85 ? 0.967 5.119 3.835 1.00 95.00 85 SER A N 1
ATOM 639 C CA . SER A 1 85 ? -0.411 5.271 4.303 1.00 95.00 85 SER A CA 1
ATOM 640 C C . SER A 1 85 ? -1.305 5.874 3.224 1.00 95.00 85 SER A C 1
ATOM 642 O O . SER A 1 85 ? -2.331 5.283 2.903 1.00 95.00 85 SER A O 1
ATOM 644 N N . CYS A 1 86 ? -0.891 6.968 2.578 1.00 94.19 86 CYS A N 1
ATOM 645 C CA . CYS A 1 86 ? -1.642 7.564 1.473 1.00 94.19 86 CYS A CA 1
ATOM 646 C C . CYS A 1 86 ? -1.852 6.579 0.319 1.00 94.19 86 CYS A C 1
ATOM 648 O O . CYS A 1 86 ? -2.979 6.419 -0.138 1.00 94.19 86 CYS A O 1
ATOM 650 N N . GLY A 1 87 ? -0.795 5.889 -0.125 1.00 94.94 87 GLY A N 1
ATOM 651 C CA . GLY A 1 87 ? -0.902 4.914 -1.212 1.00 94.94 87 GLY A CA 1
ATOM 652 C C . GLY A 1 87 ? -1.862 3.770 -0.878 1.00 94.94 87 GLY A C 1
ATOM 653 O O . GLY A 1 87 ? -2.702 3.405 -1.697 1.00 94.94 87 GLY A O 1
ATOM 654 N N . ALA A 1 88 ? -1.784 3.236 0.342 1.00 97.50 88 ALA A N 1
ATOM 655 C CA . ALA A 1 88 ? -2.664 2.162 0.786 1.00 97.50 88 ALA A CA 1
ATOM 656 C C . ALA A 1 88 ? -4.128 2.624 0.903 1.00 97.50 88 ALA A C 1
ATOM 658 O O . ALA A 1 88 ? -5.026 1.939 0.417 1.00 97.50 88 ALA A O 1
ATOM 659 N N . ILE A 1 89 ? -4.372 3.802 1.483 1.00 96.75 89 ILE A N 1
ATOM 660 C CA . ILE A 1 89 ? -5.716 4.391 1.605 1.00 96.75 89 ILE A CA 1
ATOM 661 C C . ILE A 1 89 ? -6.318 4.672 0.226 1.00 96.75 89 ILE A C 1
ATOM 663 O O . ILE A 1 89 ? -7.493 4.374 0.013 1.00 96.75 89 ILE A O 1
ATOM 667 N N . SER A 1 90 ? -5.527 5.182 -0.725 1.00 95.56 90 SER A N 1
ATOM 668 C CA . SER A 1 90 ? -5.962 5.349 -2.116 1.00 95.56 90 SER A CA 1
ATOM 669 C C . SER A 1 90 ? -6.458 4.033 -2.703 1.00 95.56 90 SER A C 1
ATOM 671 O O . SER A 1 90 ? -7.565 4.000 -3.231 1.00 95.56 90 SER A O 1
ATOM 673 N N . ILE A 1 91 ? -5.724 2.928 -2.529 1.00 97.69 91 ILE A N 1
ATOM 674 C CA . ILE A 1 91 ? -6.173 1.614 -3.015 1.00 97.69 91 ILE A CA 1
ATOM 675 C C . ILE A 1 91 ? -7.492 1.196 -2.358 1.00 97.69 91 ILE A C 1
ATOM 677 O O . ILE A 1 91 ? -8.438 0.841 -3.062 1.00 97.69 91 ILE A O 1
ATOM 681 N N . LEU A 1 92 ? -7.570 1.245 -1.021 1.00 97.88 92 LEU A N 1
ATOM 682 C CA . LEU A 1 92 ? -8.773 0.844 -0.280 1.00 97.88 92 LEU A CA 1
ATOM 683 C C . LEU A 1 92 ? -10.004 1.634 -0.746 1.00 97.88 92 LEU A C 1
ATOM 685 O O . LEU A 1 92 ? -11.075 1.058 -0.949 1.00 97.88 92 LEU A O 1
ATOM 689 N N . ARG A 1 93 ? -9.841 2.945 -0.944 1.00 96.38 93 ARG A N 1
ATOM 690 C CA . ARG A 1 93 ? -10.909 3.868 -1.333 1.00 96.38 93 ARG A CA 1
ATOM 691 C C . ARG A 1 93 ? -11.311 3.716 -2.792 1.00 96.38 93 ARG A C 1
ATOM 693 O O . ARG A 1 93 ? -12.492 3.542 -3.079 1.00 96.38 93 ARG A O 1
ATOM 700 N N . GLU A 1 94 ? -10.354 3.796 -3.707 1.00 95.94 94 GLU A N 1
ATOM 701 C CA . GLU A 1 94 ? -10.613 3.836 -5.150 1.00 95.94 94 GLU A CA 1
ATOM 702 C C . GLU A 1 94 ? -11.140 2.500 -5.668 1.00 95.94 94 GLU A C 1
ATOM 704 O O . GLU A 1 94 ? -12.036 2.477 -6.511 1.00 95.94 94 GLU A O 1
ATOM 709 N N . GLN A 1 95 ? -10.656 1.386 -5.112 1.00 96.69 95 GLN A N 1
ATOM 710 C CA . GLN A 1 95 ? -11.163 0.055 -5.447 1.00 96.69 95 GLN A CA 1
ATOM 711 C C . GLN A 1 95 ? -12.370 -0.352 -4.586 1.00 96.69 95 GLN A C 1
ATOM 713 O O . GLN A 1 95 ? -12.919 -1.436 -4.779 1.00 96.69 95 GLN A O 1
ATOM 718 N N . ASN A 1 96 ? -12.805 0.511 -3.655 1.00 96.31 96 ASN A N 1
ATOM 719 C CA . ASN A 1 96 ? -13.901 0.265 -2.713 1.00 96.31 96 ASN A CA 1
ATOM 720 C C . ASN A 1 96 ? -13.772 -1.104 -2.022 1.00 96.31 96 ASN A C 1
ATOM 722 O O . ASN A 1 96 ? -14.725 -1.889 -1.960 1.00 96.31 96 ASN A O 1
ATOM 726 N N . LEU A 1 97 ? -12.566 -1.409 -1.538 1.00 96.75 97 LEU A N 1
ATOM 727 C CA . LEU A 1 97 ? -12.279 -2.695 -0.920 1.00 96.75 97 LEU A CA 1
ATOM 728 C C . LEU A 1 97 ? -13.046 -2.822 0.398 1.00 96.75 97 LEU A C 1
ATOM 730 O O . LEU A 1 97 ? -13.187 -1.860 1.157 1.00 96.75 97 LEU A O 1
ATOM 734 N N . LYS A 1 98 ? -13.546 -4.029 0.669 1.00 95.44 98 LYS A N 1
ATOM 735 C CA . LYS A 1 98 ? -14.280 -4.352 1.894 1.00 95.44 98 LYS A CA 1
ATOM 736 C C . LYS A 1 98 ? -13.658 -5.574 2.559 1.00 95.44 98 LYS A C 1
ATOM 738 O O . LYS A 1 98 ? -13.373 -6.542 1.855 1.00 95.44 98 LYS A O 1
ATOM 743 N N . PRO A 1 99 ? -13.472 -5.553 3.887 1.00 97.19 99 PRO A N 1
ATOM 744 C CA . PRO A 1 99 ? -12.902 -6.684 4.594 1.00 97.19 99 PRO A CA 1
ATOM 745 C C . PRO A 1 99 ? -13.903 -7.837 4.681 1.00 97.19 99 PRO A C 1
ATOM 747 O O . PRO A 1 99 ? -15.109 -7.640 4.865 1.00 97.19 99 PRO A O 1
ATOM 750 N N . SER A 1 100 ? -13.389 -9.061 4.663 1.00 96.69 100 SER A N 1
ATOM 751 C CA . SER A 1 100 ? -14.071 -10.208 5.266 1.00 96.69 100 SER A CA 1
ATOM 752 C C . SER A 1 100 ? -14.189 -10.052 6.791 1.00 96.69 100 SER A C 1
ATOM 754 O O . SER A 1 100 ? -13.613 -9.150 7.405 1.00 96.69 100 SER A O 1
ATOM 756 N N . LYS A 1 101 ? -14.938 -10.944 7.451 1.00 96.19 101 LYS A N 1
ATOM 757 C CA . LYS A 1 101 ? -15.064 -10.915 8.921 1.00 96.19 101 LYS A CA 1
ATOM 758 C C . LYS A 1 101 ? -13.717 -11.152 9.602 1.00 96.19 101 LYS A C 1
ATOM 760 O O . LYS A 1 101 ? -13.429 -10.537 10.626 1.00 96.19 101 LYS A O 1
ATOM 765 N N . GLU A 1 102 ? -12.917 -12.035 9.023 1.00 96.38 102 GLU A N 1
ATOM 766 C CA . GLU A 1 102 ? -11.590 -12.406 9.489 1.00 96.38 102 GLU A CA 1
ATOM 767 C C . GLU A 1 102 ? -10.616 -11.232 9.326 1.00 96.38 102 GLU A C 1
ATOM 769 O O . GLU A 1 102 ? -9.974 -10.833 10.298 1.00 96.38 102 GLU A O 1
ATOM 774 N N . GLU A 1 103 ? -10.579 -10.605 8.146 1.00 97.56 103 GLU A N 1
ATOM 775 C CA . GLU A 1 103 ? -9.741 -9.422 7.896 1.00 97.56 103 GLU A CA 1
ATOM 776 C C . GLU A 1 103 ? -10.151 -8.240 8.775 1.00 97.56 103 GLU A C 1
ATOM 778 O O . GLU A 1 103 ? -9.294 -7.528 9.292 1.00 97.56 103 GLU A O 1
ATOM 783 N N . ARG A 1 104 ? -11.455 -8.051 9.014 1.00 97.50 104 ARG A N 1
ATOM 784 C CA . ARG A 1 104 ? -11.952 -7.019 9.931 1.00 97.50 104 ARG A CA 1
ATOM 785 C C . ARG A 1 104 ? -11.394 -7.209 11.340 1.00 97.50 104 ARG A C 1
ATOM 787 O O . ARG A 1 104 ? -10.947 -6.242 11.954 1.00 97.50 104 ARG A O 1
ATOM 794 N N . ALA A 1 105 ? -11.426 -8.437 11.859 1.00 97.00 105 ALA A N 1
ATOM 795 C CA . ALA A 1 105 ? -10.894 -8.741 13.185 1.00 97.00 105 ALA A CA 1
ATOM 796 C C . ALA A 1 105 ? -9.387 -8.454 13.263 1.00 97.00 105 ALA A C 1
ATOM 798 O O . ALA A 1 105 ? -8.924 -7.882 14.249 1.00 97.00 105 ALA A O 1
ATOM 799 N N . GLU A 1 106 ? -8.638 -8.786 12.211 1.00 97.06 106 GLU A N 1
ATOM 800 C CA . GLU A 1 106 ? -7.215 -8.458 12.108 1.00 97.06 106 GLU A CA 1
ATOM 801 C C . GLU A 1 106 ? -6.969 -6.940 12.098 1.00 97.06 106 GLU A C 1
ATOM 803 O O . GLU A 1 106 ? -6.137 -6.438 12.855 1.00 97.06 106 GLU A O 1
ATOM 808 N N . CYS A 1 107 ? -7.735 -6.187 11.308 1.00 97.81 107 CYS A N 1
ATOM 809 C CA . CYS A 1 107 ? -7.592 -4.734 11.204 1.00 97.81 107 CYS A CA 1
ATOM 810 C C . CYS A 1 107 ? -7.903 -4.020 12.529 1.00 97.81 107 CYS A C 1
ATOM 812 O O . CYS A 1 107 ? -7.216 -3.066 12.889 1.00 97.81 107 CYS A O 1
ATOM 814 N N . LEU A 1 108 ? -8.873 -4.514 13.308 1.00 97.31 108 LEU A N 1
ATOM 815 C CA . LEU A 1 108 ? -9.146 -4.004 14.658 1.00 97.31 108 LEU A CA 1
ATOM 816 C C . LEU A 1 108 ? -7.947 -4.187 15.600 1.00 97.31 108 LEU A C 1
ATOM 818 O O . LEU A 1 108 ? -7.653 -3.297 16.403 1.00 97.31 108 LEU A O 1
ATOM 822 N N . VAL A 1 109 ? -7.228 -5.310 15.490 1.00 97.00 109 VAL A N 1
ATOM 823 C CA . VAL A 1 109 ? -5.989 -5.528 16.252 1.00 97.00 109 VAL A CA 1
ATOM 824 C C . VAL A 1 109 ? -4.926 -4.514 15.828 1.00 97.00 109 VAL A C 1
ATOM 826 O O . VAL A 1 109 ? -4.341 -3.871 16.701 1.00 97.00 109 VAL A O 1
ATOM 829 N N . LEU A 1 110 ? -4.729 -4.301 14.524 1.00 96.31 110 LEU A N 1
ATOM 830 C CA . LEU A 1 110 ? -3.760 -3.327 14.004 1.00 96.31 110 LEU A CA 1
ATOM 831 C C . LEU A 1 110 ? -4.066 -1.894 14.473 1.00 96.31 110 LEU A C 1
ATOM 833 O O . LEU A 1 110 ? -3.169 -1.199 14.947 1.00 96.31 110 LEU A O 1
ATOM 837 N N . LEU A 1 111 ? -5.334 -1.469 14.438 1.00 95.88 111 LEU A N 1
ATOM 838 C CA . LEU A 1 111 ? -5.746 -0.158 14.956 1.00 95.88 111 LEU A CA 1
ATOM 839 C C . LEU A 1 111 ? -5.497 -0.022 16.459 1.00 95.88 111 LEU A C 1
ATOM 841 O O . LEU A 1 111 ? -5.038 1.024 16.914 1.00 95.88 111 LEU A O 1
ATOM 845 N N . SER A 1 112 ? -5.771 -1.070 17.241 1.00 94.88 112 SER A N 1
ATOM 846 C CA . SER A 1 112 ? -5.501 -1.049 18.684 1.00 94.88 112 SER A CA 1
ATOM 847 C C . SER A 1 112 ? -4.006 -0.888 18.986 1.00 94.88 112 SER A C 1
ATOM 849 O O . SER A 1 112 ? -3.636 -0.162 19.908 1.00 94.88 112 SER A O 1
ATOM 851 N N . GLN A 1 113 ? -3.145 -1.507 18.171 1.00 94.19 113 GLN A N 1
ATOM 852 C CA . GLN A 1 113 ? -1.695 -1.380 18.277 1.00 94.19 113 GLN A CA 1
ATOM 853 C C . GLN A 1 113 ? -1.243 0.028 17.887 1.00 94.19 113 GLN A C 1
ATOM 855 O O . GLN A 1 113 ? -0.462 0.626 18.623 1.00 94.19 113 GLN A O 1
ATOM 860 N N . LEU A 1 114 ? -1.767 0.583 16.790 1.00 92.94 114 LEU A N 1
ATOM 861 C CA . LEU A 1 114 ? -1.454 1.942 16.344 1.00 92.94 114 LEU A CA 1
ATOM 862 C C . LEU A 1 114 ? -1.848 2.996 17.393 1.00 92.94 114 LEU A C 1
ATOM 864 O O . LEU A 1 114 ? -1.033 3.844 17.739 1.00 92.94 114 LEU A O 1
ATOM 868 N N . ARG A 1 115 ? -3.039 2.871 17.996 1.00 94.25 115 ARG A N 1
ATOM 869 C CA . ARG A 1 115 ? -3.507 3.728 19.106 1.00 94.25 115 ARG A CA 1
ATOM 870 C C . ARG A 1 115 ? -2.633 3.648 20.362 1.00 94.25 115 ARG A C 1
ATOM 872 O O . ARG A 1 115 ? -2.673 4.549 21.190 1.00 94.25 115 ARG A O 1
ATOM 879 N N . SER A 1 116 ? -1.886 2.559 20.544 1.00 92.69 116 SER A N 1
ATOM 880 C CA . SER A 1 116 ? -1.004 2.381 21.706 1.00 92.69 116 SER A CA 1
ATOM 881 C C . SER A 1 116 ? 0.384 3.009 21.530 1.00 92.69 116 SER A C 1
ATOM 883 O O . SER A 1 116 ? 1.168 3.027 22.480 1.00 92.69 116 SER A O 1
ATOM 885 N N . GLN A 1 117 ? 0.705 3.504 20.330 1.00 89.94 117 GLN A N 1
ATOM 886 C CA . GLN A 1 117 ? 1.986 4.146 20.045 1.00 89.94 117 GLN A CA 1
ATOM 887 C C . GLN A 1 117 ? 2.045 5.558 20.645 1.00 89.94 117 GLN A C 1
ATOM 889 O O . GLN A 1 117 ? 1.040 6.256 20.725 1.00 89.94 117 GLN A O 1
ATOM 894 N N . THR A 1 118 ? 3.243 5.989 21.056 1.00 80.62 118 THR A N 1
ATOM 895 C CA . THR A 1 118 ? 3.477 7.300 21.694 1.00 80.62 118 THR A CA 1
ATOM 896 C C . THR A 1 118 ? 3.128 8.484 20.785 1.00 80.62 118 THR A C 1
ATOM 898 O O . THR A 1 118 ? 2.771 9.550 21.277 1.00 80.62 118 THR A O 1
ATOM 901 N N . GLU A 1 119 ? 3.237 8.291 19.472 1.00 82.81 119 GLU A N 1
ATOM 902 C CA . GLU A 1 119 ? 2.922 9.269 18.428 1.00 82.81 119 GLU A CA 1
ATOM 903 C C . GLU A 1 119 ? 1.863 8.658 17.500 1.00 82.81 119 GLU A C 1
ATOM 905 O O . GLU A 1 119 ? 2.168 8.251 16.381 1.00 82.81 119 GLU A O 1
ATOM 910 N N . CYS A 1 120 ? 0.630 8.495 17.994 1.00 82.88 120 CYS A N 1
ATOM 911 C CA . CYS A 1 120 ? -0.466 8.026 17.151 1.00 82.88 120 CYS A CA 1
ATOM 912 C C . CYS A 1 120 ? -1.041 9.175 16.313 1.00 82.88 120 CYS A C 1
ATOM 914 O O . CYS A 1 120 ? -1.227 10.291 16.796 1.00 82.88 120 CYS A O 1
ATOM 916 N N . ASP A 1 121 ? -1.315 8.885 15.045 1.00 90.19 121 ASP A N 1
ATOM 917 C CA . ASP A 1 121 ? -1.993 9.793 14.126 1.00 90.19 121 ASP A CA 1
ATOM 918 C C . ASP A 1 121 ? -3.500 9.504 14.190 1.00 90.19 121 ASP A C 1
ATOM 920 O O . ASP A 1 121 ? -3.982 8.525 13.613 1.00 90.19 121 ASP A O 1
ATOM 924 N N . ASP A 1 122 ? -4.227 10.309 14.972 1.00 91.50 122 ASP A N 1
ATOM 925 C CA . ASP A 1 122 ? -5.671 10.141 15.174 1.00 91.50 122 ASP A CA 1
ATOM 926 C C . ASP A 1 122 ? -6.453 10.282 13.857 1.00 91.50 122 ASP A C 1
ATOM 928 O O . ASP A 1 122 ? -7.395 9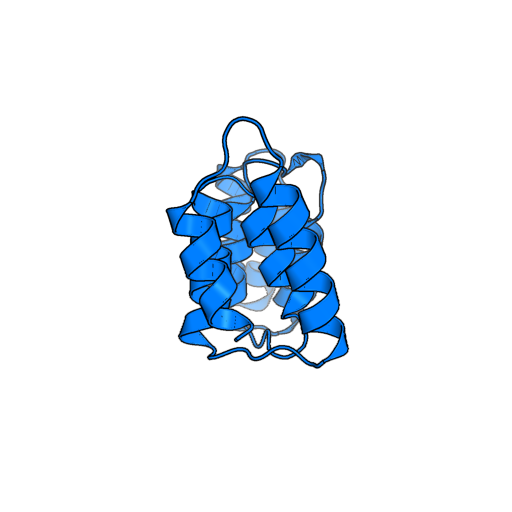.521 13.634 1.00 91.50 122 ASP A O 1
ATOM 932 N N . ASP A 1 123 ? -6.021 11.166 12.949 1.00 94.00 123 ASP A N 1
ATOM 933 C CA . ASP A 1 123 ? -6.664 11.360 11.643 1.00 94.00 123 ASP A CA 1
ATOM 934 C C . ASP A 1 123 ? -6.511 10.103 10.772 1.00 94.00 123 ASP A C 1
ATOM 936 O O . ASP A 1 123 ? -7.476 9.628 10.166 1.00 94.00 123 ASP A O 1
ATOM 940 N N . LEU A 1 124 ? -5.310 9.511 10.744 1.00 94.25 124 LEU A N 1
ATOM 941 C CA . LEU A 1 124 ? -5.068 8.239 10.061 1.00 94.25 124 LEU A CA 1
ATOM 942 C C . LEU A 1 124 ? -5.913 7.111 10.662 1.00 94.25 124 LEU A C 1
ATOM 944 O O . LEU A 1 124 ? -6.459 6.279 9.934 1.00 94.25 124 LEU A O 1
ATOM 948 N N . ILE A 1 125 ? -6.001 7.052 11.988 1.00 95.50 125 ILE A N 1
ATOM 949 C CA . ILE A 1 125 ? -6.764 6.021 12.685 1.00 95.50 125 ILE A CA 1
ATOM 950 C C . ILE A 1 125 ? 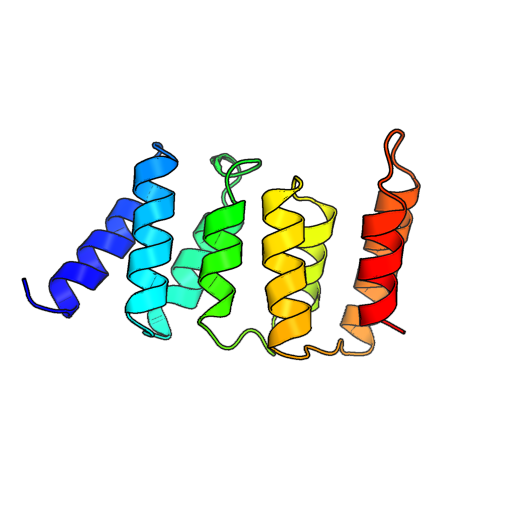-8.261 6.131 12.372 1.00 95.50 125 ILE A C 1
ATOM 952 O O . ILE A 1 125 ? -8.901 5.102 12.133 1.00 95.50 125 ILE A O 1
ATOM 956 N N . ASP A 1 126 ? -8.824 7.335 12.380 1.00 95.56 126 ASP A N 1
ATOM 957 C CA . ASP A 1 126 ? -10.239 7.563 12.082 1.00 95.56 126 ASP A CA 1
ATOM 958 C C . ASP A 1 126 ? -10.551 7.238 10.615 1.00 95.56 126 ASP A C 1
ATOM 960 O O . ASP A 1 126 ? -11.513 6.518 10.329 1.00 95.56 126 ASP A O 1
ATOM 964 N N . GLU A 1 127 ? -9.678 7.648 9.691 1.00 96.31 127 GLU A N 1
ATOM 965 C CA . GLU A 1 127 ? -9.780 7.286 8.275 1.00 96.31 127 GLU A CA 1
ATOM 966 C C . GLU A 1 127 ? -9.760 5.761 8.090 1.00 96.31 127 GLU A C 1
ATOM 968 O O . GLU A 1 127 ? -10.649 5.199 7.448 1.00 96.31 127 GLU A O 1
ATOM 973 N N . LEU A 1 128 ? -8.796 5.062 8.698 1.00 96.88 128 LEU A N 1
ATOM 974 C CA . LEU A 1 128 ? -8.691 3.604 8.613 1.00 96.88 128 LEU A CA 1
ATOM 975 C C . LEU A 1 128 ? -9.872 2.884 9.277 1.00 96.88 128 LEU A C 1
ATOM 977 O O . LEU A 1 128 ? -10.327 1.855 8.773 1.00 96.88 128 LEU A O 1
ATOM 981 N N . SER A 1 129 ? -10.405 3.428 10.372 1.00 96.81 129 SER A N 1
ATOM 982 C CA . SER A 1 129 ? -11.582 2.872 11.051 1.00 96.81 129 SER A CA 1
ATOM 983 C C . SER A 1 129 ? -12.793 2.833 10.112 1.00 96.81 129 SER A C 1
ATOM 985 O O . SER A 1 129 ? -13.478 1.812 10.060 1.00 96.81 129 SER A O 1
ATOM 987 N N . SER A 1 130 ? -12.987 3.864 9.283 1.00 96.88 130 SER A N 1
ATOM 988 C CA . SER A 1 130 ? -14.117 3.950 8.342 1.00 96.88 130 SER A CA 1
ATOM 989 C C . SER A 1 130 ? -14.171 2.818 7.299 1.00 96.88 130 SER A C 1
ATOM 991 O O . SER A 1 130 ? -15.245 2.475 6.800 1.00 96.88 130 SER A O 1
ATOM 993 N N . PHE A 1 131 ? -13.035 2.182 6.978 1.00 97.00 131 PHE A N 1
ATOM 994 C CA . PHE A 1 131 ? -12.989 1.071 6.018 1.00 97.00 131 PHE A CA 1
ATOM 995 C C . PHE A 1 131 ? -13.467 -0.264 6.597 1.00 97.00 131 PHE A C 1
ATOM 997 O O . PHE A 1 131 ? -13.728 -1.200 5.836 1.00 97.00 131 PHE A O 1
ATOM 1004 N N . ILE A 1 132 ? -13.568 -0.368 7.923 1.00 95.56 132 ILE A N 1
ATOM 1005 C CA . ILE A 1 132 ? -13.887 -1.613 8.632 1.00 95.56 132 ILE A CA 1
ATOM 1006 C C . ILE A 1 132 ? -15.153 -1.512 9.499 1.00 95.56 132 ILE A C 1
ATOM 1008 O O . ILE A 1 132 ? -15.417 -2.414 10.305 1.00 95.56 132 ILE A O 1
ATOM 1012 N N . GLU A 1 133 ? -15.924 -0.433 9.356 1.00 86.56 133 GLU A N 1
ATOM 1013 C CA . GLU A 1 133 ? -17.235 -0.236 9.995 1.00 86.56 133 GLU A CA 1
ATOM 1014 C C . GLU A 1 133 ? -18.329 -1.147 9.419 1.00 86.56 133 GLU A C 1
ATOM 1016 O O . GLU A 1 133 ? -18.433 -1.296 8.180 1.00 86.56 133 GLU A O 1
#

pLDDT: mean 94.77, std 4.75, range [61.31, 98.44]

Radius of gyration: 15.25 Å; Cα contacts (8 Å, |Δi|>4): 166; chains: 1; bounding box: 36×24×49 Å

Secondary structure (DSSP, 8-state):
--HHHHHHHHHHHTT-SSHHHHHHHHHHHHHTT-GGGHHHHHHHHH-GGGTTS-HHHHHHHTTS--TT-HHHHHHHHHHS-HHHHHHHHHHHHHTT----HHHHHHHHHHHHHHHTSTT--HHHHHHHHHT--

Foldseek 3Di:
DDLVVQLVVLLVQCPDLPLVSNLVSLQSNLVSLDQVVQVSLLVSLPDPSCAASNLSSLLSCLSDDCQVCLLVLLLQLLRHPPSSVVSSLCSCPVVVHADDPVSLVSSVVSLVVLVPDPDRDVVSSVSSVVRND